Protein AF-A0A3Q0NDT1-F1 (afdb_monomer)

Mean predicted aligned error: 9.87 Å

Radius of gyration: 15.15 Å; Cα contacts (8 Å, |Δi|>4): 61; chains: 1; bounding box: 25×31×55 Å

pLDDT: mean 76.48, std 11.2, range [52.88, 89.25]

Secondary structure (DSSP, 8-state):
-PPP-----------TTEEEHHHHHHHSSS-HHHHHHHGGG-GGGGGGBGGGT--TTSPPEEEHHHHHHHHIIIIIS---

Structure (mmCIF, N/CA/C/O backbone):
data_AF-A0A3Q0NDT1-F1
#
_entry.id   AF-A0A3Q0NDT1-F1
#
loop_
_atom_site.group_PDB
_atom_site.id
_atom_site.type_symbol
_atom_site.label_atom_id
_atom_site.label_alt_id
_atom_site.label_comp_id
_atom_site.label_asym_id
_atom_site.label_entity_id
_atom_site.label_seq_id
_atom_site.pdbx_PDB_ins_code
_atom_site.Cartn_x
_atom_site.Cartn_y
_atom_site.Cartn_z
_atom_site.occupancy
_atom_site.B_iso_or_equiv
_atom_site.auth_seq_id
_atom_site.auth_comp_id
_atom_site.auth_asym_id
_atom_site.auth_atom_id
_atom_site.pdbx_PDB_model_num
ATOM 1 N N . MET A 1 1 ? -0.574 19.640 -38.093 1.00 59.19 1 MET A N 1
ATOM 2 C CA . MET A 1 1 ? -1.252 18.769 -37.105 1.00 59.19 1 MET A CA 1
ATOM 3 C C . MET A 1 1 ? -0.192 18.003 -36.320 1.00 59.19 1 MET A C 1
ATOM 5 O O . MET A 1 1 ? 0.656 17.393 -36.967 1.00 59.19 1 MET A O 1
ATOM 9 N N . PRO A 1 2 ? -0.156 18.062 -34.978 1.00 63.00 2 PRO A N 1
ATOM 10 C CA . PRO A 1 2 ? 0.805 17.283 -34.202 1.00 63.00 2 PRO A CA 1
ATOM 11 C C . PRO A 1 2 ? 0.490 15.786 -34.327 1.00 63.00 2 PRO A C 1
ATOM 13 O O . PRO A 1 2 ? -0.663 15.366 -34.254 1.00 63.00 2 PRO A O 1
ATOM 16 N N . ARG A 1 3 ? 1.527 14.981 -34.568 1.00 68.00 3 ARG A N 1
ATOM 17 C CA . ARG A 1 3 ? 1.423 13.528 -34.754 1.00 68.00 3 ARG A CA 1
ATOM 18 C C . ARG A 1 3 ? 1.047 12.878 -33.411 1.00 68.00 3 ARG A C 1
ATOM 20 O O . ARG A 1 3 ? 1.721 13.172 -32.421 1.00 68.00 3 ARG A O 1
ATOM 27 N N . PRO A 1 4 ? 0.040 11.991 -33.339 1.00 66.06 4 PRO A N 1
ATOM 28 C CA . PRO A 1 4 ? -0.302 11.321 -32.089 1.00 66.06 4 PRO A CA 1
ATOM 29 C C . PRO A 1 4 ? 0.892 10.490 -31.600 1.00 66.06 4 PRO A C 1
ATOM 31 O O . PRO A 1 4 ? 1.338 9.553 -32.268 1.00 66.06 4 PRO A O 1
ATOM 34 N N . ARG A 1 5 ? 1.447 10.851 -30.435 1.00 64.38 5 ARG A N 1
ATOM 35 C CA . ARG A 1 5 ? 2.452 10.034 -29.746 1.00 64.38 5 ARG A CA 1
ATOM 36 C C . ARG A 1 5 ? 1.753 8.769 -29.259 1.00 64.38 5 ARG A C 1
ATOM 38 O O . ARG A 1 5 ? 0.909 8.834 -28.373 1.00 64.38 5 ARG A O 1
ATOM 45 N N . LYS A 1 6 ? 2.123 7.613 -29.818 1.00 61.09 6 LYS A N 1
ATOM 46 C CA . LYS A 1 6 ? 1.795 6.313 -29.223 1.00 61.09 6 LYS A CA 1
ATOM 47 C C . LYS A 1 6 ? 2.529 6.222 -27.887 1.00 61.09 6 LYS A C 1
ATOM 49 O O . LYS A 1 6 ? 3.704 5.861 -27.852 1.00 61.09 6 LYS A O 1
ATOM 54 N N . VAL A 1 7 ? 1.860 6.598 -26.802 1.00 62.62 7 VAL A N 1
ATOM 55 C CA . VAL A 1 7 ? 2.332 6.297 -25.452 1.00 62.62 7 VAL A CA 1
ATOM 56 C C . VAL A 1 7 ? 2.248 4.780 -25.340 1.00 62.62 7 VAL A C 1
ATOM 58 O O . VAL A 1 7 ? 1.159 4.212 -25.374 1.00 62.62 7 VAL A O 1
ATOM 61 N N . LYS A 1 8 ? 3.397 4.099 -25.339 1.00 56.75 8 LYS A N 1
ATOM 62 C CA . LYS A 1 8 ? 3.429 2.671 -25.034 1.00 56.75 8 LYS A CA 1
ATOM 63 C C . LYS A 1 8 ? 2.989 2.555 -23.579 1.00 56.75 8 LYS A C 1
ATOM 65 O O . LYS A 1 8 ? 3.787 2.837 -22.691 1.00 56.75 8 LYS A O 1
ATOM 70 N N . SER A 1 9 ? 1.730 2.201 -23.340 1.00 54.69 9 SER A N 1
ATOM 71 C CA . SER A 1 9 ? 1.283 1.767 -22.022 1.00 54.69 9 SER A CA 1
ATOM 72 C C . SER A 1 9 ? 2.154 0.570 -21.663 1.00 54.69 9 SER A C 1
ATOM 74 O O . SER A 1 9 ? 2.051 -0.480 -22.301 1.00 54.69 9 SER A O 1
ATOM 76 N N . ALA A 1 10 ? 3.105 0.766 -20.749 1.00 56.94 10 ALA A N 1
ATOM 77 C CA . ALA A 1 10 ? 3.938 -0.316 -20.259 1.00 56.94 10 ALA A CA 1
ATOM 78 C C . ALA A 1 10 ? 2.988 -1.415 -19.777 1.00 56.94 10 ALA A C 1
ATOM 80 O O . ALA A 1 10 ? 2.093 -1.150 -18.975 1.00 56.94 10 ALA A O 1
ATOM 81 N N . LYS A 1 11 ? 3.111 -2.619 -20.345 1.00 52.88 11 LYS A N 1
ATOM 82 C CA . LYS A 1 11 ? 2.339 -3.769 -19.878 1.00 52.88 11 LYS A CA 1
ATOM 83 C C . LYS A 1 11 ? 2.667 -3.927 -18.396 1.00 52.88 11 LYS A C 1
ATOM 85 O O . LYS A 1 11 ? 3.823 -4.193 -18.081 1.00 52.88 11 LYS A O 1
ATOM 90 N N . MET A 1 12 ? 1.676 -3.726 -17.525 1.00 54.34 12 MET A N 1
ATOM 91 C CA . MET A 1 12 ? 1.763 -4.097 -16.115 1.00 54.34 12 MET A CA 1
ATOM 92 C C . MET A 1 12 ? 2.168 -5.568 -16.082 1.00 54.34 12 MET A C 1
ATOM 94 O O . MET A 1 12 ? 1.397 -6.449 -16.462 1.00 54.34 12 MET A O 1
ATOM 98 N N . GLN A 1 13 ? 3.426 -5.827 -15.743 1.00 56.59 13 GLN A N 1
ATOM 99 C CA . GLN A 1 13 ? 3.860 -7.167 -15.409 1.00 56.59 13 GLN A CA 1
ATOM 100 C C . GLN A 1 13 ? 3.219 -7.455 -14.058 1.00 56.59 13 GLN A C 1
ATOM 102 O O . GLN A 1 13 ? 3.638 -6.900 -13.047 1.00 56.59 13 GLN A O 1
ATOM 107 N N . PHE A 1 14 ? 2.155 -8.256 -14.067 1.00 53.25 14 PHE A N 1
ATOM 108 C CA . PHE A 1 14 ? 1.529 -8.784 -12.862 1.00 53.25 14 PHE A CA 1
ATOM 109 C C . PHE A 1 14 ? 2.516 -9.750 -12.194 1.00 53.25 14 PHE A C 1
ATOM 111 O O . PHE A 1 14 ? 2.444 -10.965 -12.361 1.00 53.25 14 PHE A O 1
ATOM 118 N N . LEU A 1 15 ? 3.509 -9.199 -11.500 1.00 59.28 15 LEU A N 1
ATOM 119 C CA . LEU A 1 15 ? 4.357 -9.950 -10.590 1.00 59.28 15 LEU A CA 1
ATOM 120 C C . LEU A 1 15 ? 3.485 -10.302 -9.385 1.00 59.28 15 LEU A C 1
ATOM 122 O O . LEU A 1 15 ? 3.191 -9.457 -8.543 1.00 59.28 15 LEU A O 1
ATOM 126 N N . HIS A 1 16 ? 3.007 -11.544 -9.347 1.00 58.69 16 HIS A N 1
ATOM 127 C CA . HIS A 1 16 ? 2.216 -12.050 -8.231 1.00 58.69 16 HIS A CA 1
ATOM 128 C C . HIS A 1 16 ? 2.990 -11.860 -6.917 1.00 58.69 16 HIS A C 1
ATOM 130 O O . HIS A 1 16 ? 4.131 -12.299 -6.799 1.00 58.69 16 HIS A O 1
ATOM 136 N N . GLY A 1 17 ? 2.368 -11.183 -5.947 1.00 69.62 17 GLY A N 1
ATOM 137 C CA . GLY A 1 17 ? 2.986 -10.848 -4.658 1.00 69.62 17 GLY A CA 1
ATOM 138 C C . GLY A 1 17 ? 3.598 -9.446 -4.575 1.00 69.62 17 GLY A C 1
ATOM 139 O O . GLY A 1 17 ? 4.045 -9.062 -3.498 1.00 69.62 17 GLY A O 1
ATOM 140 N N . VAL A 1 18 ? 3.580 -8.662 -5.659 1.00 80.31 18 VAL A N 1
ATOM 141 C CA . VAL A 1 18 ? 3.982 -7.250 -5.644 1.00 80.31 18 VAL A CA 1
ATOM 142 C C . VAL A 1 18 ? 2.758 -6.367 -5.848 1.00 80.31 18 VAL A C 1
ATOM 144 O O . VAL A 1 18 ? 2.035 -6.524 -6.827 1.00 80.31 18 VAL A O 1
ATOM 147 N N . TRP A 1 19 ? 2.540 -5.428 -4.933 1.00 87.31 19 TRP A N 1
ATOM 148 C CA . TRP A 1 19 ? 1.534 -4.386 -5.058 1.00 87.31 19 TRP A CA 1
ATOM 149 C C . TRP A 1 19 ? 2.115 -3.109 -5.638 1.00 87.31 19 TRP A C 1
ATOM 151 O O . TRP A 1 19 ? 3.200 -2.653 -5.275 1.00 87.31 19 TRP A O 1
ATOM 161 N N . THR A 1 20 ? 1.340 -2.495 -6.514 1.00 85.56 20 THR A N 1
ATOM 162 C CA . THR A 1 20 ? 1.528 -1.103 -6.916 1.00 85.56 20 THR A CA 1
ATOM 163 C C . THR A 1 20 ? 0.998 -0.154 -5.841 1.00 85.56 20 THR A C 1
ATOM 165 O O . THR A 1 20 ? 0.295 -0.557 -4.914 1.00 85.56 20 THR A O 1
ATOM 168 N N . LEU A 1 21 ? 1.306 1.142 -5.955 1.00 84.38 21 LEU A N 1
ATOM 169 C CA . LEU A 1 21 ? 0.760 2.144 -5.030 1.00 84.38 21 LEU A CA 1
ATOM 170 C C . LEU A 1 21 ? -0.773 2.192 -5.043 1.00 84.38 21 LEU A C 1
ATOM 172 O O . LEU A 1 21 ? -1.374 2.460 -4.006 1.00 84.38 21 LEU A O 1
ATOM 176 N N . ASP A 1 22 ? -1.390 1.915 -6.191 1.00 84.44 22 ASP A N 1
ATOM 177 C CA . ASP A 1 22 ? -2.845 1.894 -6.326 1.00 84.44 22 ASP A CA 1
ATOM 178 C C . ASP A 1 22 ? -3.460 0.728 -5.546 1.00 84.44 22 ASP A C 1
ATOM 180 O O . ASP A 1 22 ? -4.416 0.922 -4.795 1.00 84.44 22 ASP A O 1
ATOM 184 N N . GLU A 1 23 ? -2.866 -0.462 -5.645 1.00 85.25 23 GLU A N 1
ATOM 185 C CA . GLU A 1 23 ? -3.298 -1.650 -4.896 1.00 85.25 23 GLU A CA 1
ATOM 186 C C . GLU A 1 23 ? -3.038 -1.499 -3.395 1.00 85.25 23 GLU A C 1
ATOM 188 O O . GLU A 1 23 ? -3.905 -1.810 -2.579 1.00 85.25 23 GLU A O 1
ATOM 193 N N . PHE A 1 24 ? -1.883 -0.941 -3.023 1.00 85.69 24 PHE A N 1
ATOM 194 C CA . PHE A 1 24 ? -1.563 -0.634 -1.631 1.00 85.69 24 PHE A CA 1
ATOM 195 C C . PHE A 1 24 ? -2.563 0.354 -1.023 1.00 85.69 24 PHE A C 1
ATOM 197 O O . PHE A 1 24 ? -3.052 0.158 0.089 1.00 85.69 24 PHE A O 1
ATOM 204 N N . ALA A 1 25 ? -2.906 1.408 -1.763 1.00 85.75 25 ALA A N 1
ATOM 205 C CA . ALA A 1 25 ? -3.890 2.375 -1.311 1.00 85.75 25 ALA A CA 1
ATOM 206 C C . ALA A 1 25 ? -5.291 1.760 -1.210 1.00 85.75 25 ALA A C 1
ATOM 208 O O . ALA A 1 25 ? -5.982 2.045 -0.237 1.00 85.75 25 ALA A O 1
ATOM 209 N N . ALA A 1 26 ? -5.684 0.893 -2.149 1.00 85.88 26 ALA A N 1
ATOM 210 C CA . ALA A 1 26 ? -6.966 0.188 -2.108 1.00 85.88 26 ALA A CA 1
ATOM 211 C C . ALA A 1 26 ? -7.085 -0.776 -0.913 1.00 85.88 26 ALA A C 1
ATOM 213 O O . ALA A 1 26 ? -8.169 -0.916 -0.349 1.00 85.88 26 ALA A O 1
ATOM 214 N N . ALA A 1 27 ? -5.980 -1.409 -0.504 1.00 84.81 27 ALA A N 1
ATOM 215 C CA . ALA A 1 27 ? -5.918 -2.237 0.703 1.00 84.81 27 ALA A CA 1
ATOM 216 C C . ALA A 1 27 ? -5.907 -1.407 2.001 1.00 84.81 27 ALA A C 1
ATOM 218 O O . ALA A 1 27 ? -6.210 -1.911 3.082 1.00 84.81 27 ALA A O 1
ATOM 219 N N . SER A 1 28 ? -5.546 -0.128 1.912 1.00 83.56 28 SER A N 1
ATOM 220 C CA . SER A 1 28 ? -5.492 0.785 3.048 1.00 83.56 28 SER A CA 1
ATOM 221 C C . SER A 1 28 ? -6.810 1.558 3.231 1.00 83.56 28 SER A C 1
ATOM 223 O O . SER A 1 28 ? -7.555 1.772 2.278 1.00 83.56 28 SER A O 1
ATOM 225 N N . PRO A 1 29 ? -7.069 2.127 4.419 1.00 82.44 29 PRO A N 1
ATOM 226 C CA . PRO A 1 29 ? -8.198 3.038 4.619 1.00 82.44 29 PRO A CA 1
ATOM 227 C C . PRO A 1 29 ? -7.983 4.446 4.017 1.00 82.44 29 PRO A C 1
ATOM 229 O O . PRO A 1 29 ? -8.784 5.350 4.264 1.00 82.44 29 PRO A O 1
ATOM 232 N N . ARG A 1 30 ? -6.881 4.697 3.294 1.00 85.50 30 ARG A N 1
ATOM 233 C CA . ARG A 1 30 ? -6.489 6.022 2.779 1.00 85.50 30 ARG A CA 1
ATOM 234 C C . ARG A 1 30 ? -6.370 6.019 1.256 1.00 85.50 30 ARG A C 1
ATOM 236 O O . ARG A 1 30 ? -6.071 5.011 0.636 1.00 85.50 30 ARG A O 1
ATOM 243 N N . SER A 1 31 ? -6.569 7.184 0.642 1.00 86.56 31 SER A N 1
ATOM 244 C CA . SER A 1 31 ? -6.458 7.333 -0.810 1.00 86.56 31 SER A CA 1
ATOM 245 C C . SER A 1 31 ? 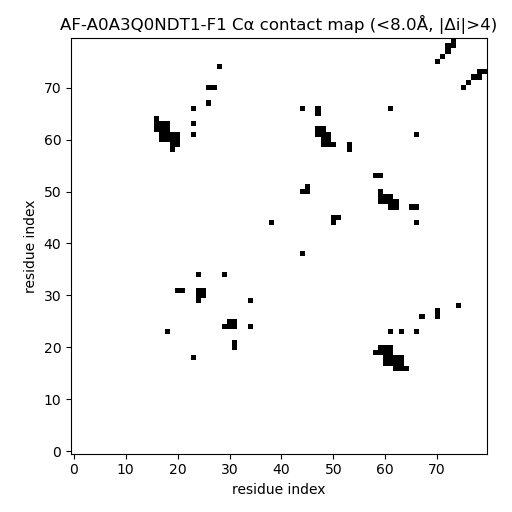-5.005 7.309 -1.297 1.00 86.56 31 SER A C 1
ATOM 247 O O . SER A 1 31 ? -4.075 7.671 -0.573 1.00 86.56 31 SER A O 1
ATOM 249 N N . ILE A 1 32 ? -4.822 6.990 -2.580 1.00 85.75 32 ILE A N 1
ATOM 250 C CA . ILE A 1 32 ? -3.527 7.028 -3.282 1.00 85.75 32 ILE A CA 1
ATOM 251 C C . ILE A 1 32 ? -2.845 8.390 -3.115 1.00 85.75 32 ILE A C 1
ATOM 253 O O . ILE A 1 32 ? -1.671 8.475 -2.766 1.00 85.75 32 ILE A O 1
ATOM 257 N N . SER A 1 33 ? -3.602 9.474 -3.308 1.00 84.75 33 SER A N 1
ATOM 258 C CA . SER A 1 33 ? -3.111 10.850 -3.170 1.00 84.75 33 SER A CA 1
ATOM 259 C C . SER A 1 33 ? -2.620 11.176 -1.760 1.00 84.75 33 SER A C 1
ATOM 261 O O . SER A 1 33 ? -1.702 11.978 -1.590 1.00 84.75 33 SER A O 1
ATOM 263 N N . TRP A 1 34 ? -3.221 10.557 -0.742 1.00 89.25 34 TRP A N 1
ATOM 264 C CA . TRP A 1 34 ? -2.790 10.708 0.639 1.00 89.25 34 TRP A CA 1
ATOM 265 C C . TRP A 1 34 ? -1.475 9.965 0.872 1.00 89.25 34 TRP A C 1
ATOM 267 O O . TRP A 1 34 ? -0.559 10.537 1.462 1.00 89.25 34 TRP A O 1
ATOM 277 N N . TRP A 1 35 ? -1.345 8.744 0.347 1.00 87.56 35 TRP A N 1
ATOM 278 C CA . TRP A 1 35 ? -0.097 7.984 0.411 1.00 87.56 35 TRP A CA 1
ATOM 279 C C . TRP A 1 35 ? 1.042 8.673 -0.330 1.00 87.56 35 TRP A C 1
ATOM 281 O O . TRP A 1 35 ? 2.100 8.843 0.253 1.00 87.56 35 TRP A O 1
ATOM 291 N N . GLN A 1 36 ? 0.830 9.195 -1.539 1.00 83.31 36 GLN A N 1
ATOM 292 C CA . GLN A 1 36 ? 1.873 9.934 -2.268 1.00 83.31 36 GLN A CA 1
ATOM 293 C C . GLN A 1 36 ? 2.486 11.087 -1.456 1.00 83.31 36 GLN A C 1
ATOM 295 O O . GLN A 1 36 ? 3.671 11.372 -1.599 1.00 83.31 36 GLN A O 1
ATOM 300 N N . LYS A 1 37 ? 1.691 11.736 -0.596 1.00 86.62 37 LYS A N 1
ATOM 301 C CA . LYS A 1 37 ? 2.144 12.847 0.252 1.00 86.62 37 LYS A CA 1
ATOM 302 C C . LYS A 1 37 ? 2.734 12.394 1.585 1.00 86.62 37 LYS A C 1
ATOM 304 O O . LYS A 1 37 ? 3.623 13.059 2.099 1.00 86.62 37 LYS A O 1
ATOM 309 N N . ASN A 1 38 ? 2.229 11.298 2.150 1.00 85.31 38 ASN A N 1
ATOM 310 C CA . ASN A 1 38 ? 2.540 10.890 3.521 1.00 85.31 38 ASN A CA 1
ATOM 311 C C . ASN A 1 38 ? 3.403 9.633 3.625 1.00 85.31 38 ASN A C 1
ATOM 313 O O . ASN A 1 38 ? 3.816 9.300 4.728 1.00 85.31 38 ASN A O 1
ATOM 317 N N . ILE A 1 39 ? 3.704 8.938 2.526 1.00 83.19 39 ILE A N 1
ATOM 318 C CA . ILE A 1 39 ? 4.480 7.690 2.558 1.00 83.19 39 ILE A CA 1
ATOM 319 C C . ILE A 1 39 ? 5.867 7.890 3.178 1.00 83.19 39 ILE A C 1
ATOM 321 O O . ILE A 1 39 ? 6.315 7.054 3.951 1.00 83.19 39 ILE A O 1
ATOM 325 N N . TYR A 1 40 ? 6.478 9.055 2.948 1.00 81.5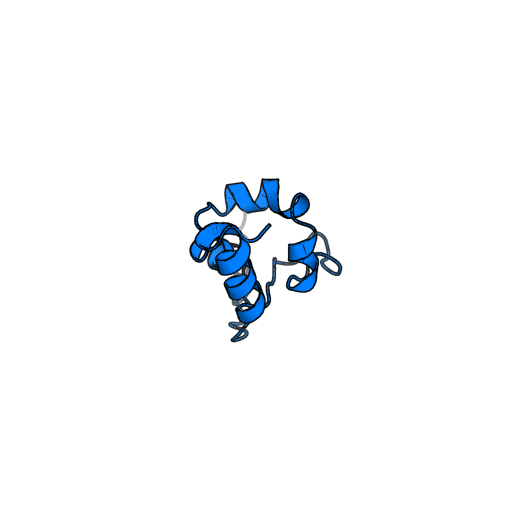0 40 TYR A N 1
ATOM 326 C CA . TYR A 1 40 ? 7.765 9.445 3.529 1.00 81.50 40 TYR A CA 1
ATOM 327 C C . TYR A 1 40 ? 7.723 9.637 5.054 1.00 81.50 40 TYR A C 1
ATOM 329 O O . TYR A 1 40 ? 8.761 9.555 5.704 1.00 81.50 40 TYR A O 1
ATOM 337 N N . ASN A 1 41 ? 6.539 9.845 5.642 1.00 85.06 41 ASN A N 1
ATOM 338 C CA . ASN A 1 41 ? 6.371 9.931 7.096 1.00 85.06 41 ASN A CA 1
ATOM 339 C C . ASN A 1 41 ? 6.375 8.546 7.765 1.00 85.06 41 ASN A C 1
ATOM 341 O O . ASN A 1 41 ? 6.381 8.462 8.992 1.00 85.06 41 ASN A O 1
ATOM 345 N N . TYR A 1 42 ? 6.367 7.466 6.979 1.00 83.81 42 TYR A N 1
ATOM 346 C CA . TYR A 1 42 ? 6.366 6.090 7.460 1.00 83.81 42 TYR A CA 1
ATOM 347 C C . TYR A 1 4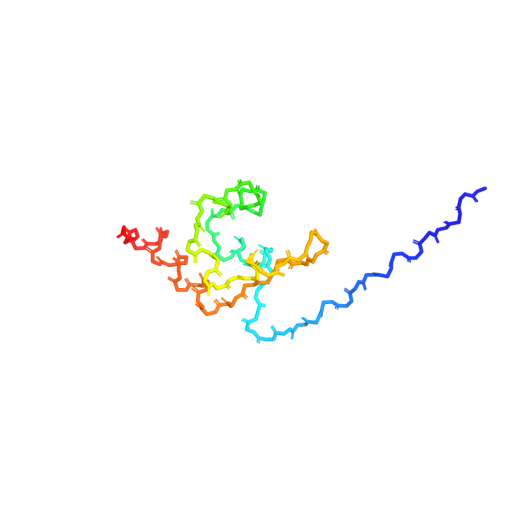2 ? 7.647 5.371 7.009 1.00 83.81 42 TYR A C 1
ATOM 349 O O . TYR A 1 42 ? 7.591 4.594 6.057 1.00 83.81 42 TYR A O 1
ATOM 357 N N . PRO A 1 43 ? 8.798 5.576 7.690 1.00 81.19 43 PRO A N 1
ATOM 358 C CA . PRO A 1 43 ? 10.073 4.931 7.343 1.00 81.19 43 PRO A CA 1
ATOM 359 C C . PRO A 1 43 ? 9.970 3.400 7.276 1.00 81.19 43 PRO A C 1
ATOM 361 O O . PRO A 1 43 ? 10.647 2.763 6.479 1.00 81.19 43 PRO A O 1
ATOM 364 N N . GLU A 1 44 ? 9.064 2.803 8.054 1.00 82.75 44 GLU A N 1
ATOM 365 C CA . GLU A 1 44 ? 8.789 1.361 8.065 1.00 82.75 44 GLU A CA 1
ATOM 366 C C . GLU A 1 44 ? 8.344 0.818 6.696 1.00 82.75 44 GLU A C 1
ATOM 368 O O . GLU A 1 44 ? 8.606 -0.344 6.384 1.00 82.75 44 GLU A O 1
ATOM 373 N N . VAL A 1 45 ? 7.727 1.662 5.859 1.00 83.31 45 VAL A N 1
ATOM 374 C CA . VAL A 1 45 ? 7.315 1.306 4.495 1.00 83.31 45 VAL A CA 1
ATOM 375 C C . VAL A 1 45 ? 8.526 0.993 3.615 1.00 83.31 45 VAL A C 1
ATOM 377 O O . VAL A 1 45 ? 8.413 0.191 2.688 1.00 83.31 45 VAL A O 1
ATOM 380 N N . ALA A 1 46 ? 9.710 1.536 3.920 1.00 79.44 46 ALA A N 1
ATOM 381 C CA . ALA A 1 46 ? 10.941 1.223 3.193 1.00 79.44 46 ALA A CA 1
ATOM 382 C C . ALA A 1 46 ? 11.319 -0.265 3.283 1.00 79.44 46 ALA A C 1
ATOM 384 O O . ALA A 1 46 ? 11.902 -0.798 2.348 1.00 79.44 46 ALA A O 1
ATOM 385 N N . ASN A 1 47 ? 10.942 -0.965 4.360 1.00 82.50 47 ASN A N 1
ATOM 386 C CA . ASN A 1 47 ? 11.324 -2.369 4.577 1.00 82.50 47 ASN A CA 1
ATOM 387 C C . ASN A 1 47 ? 10.629 -3.356 3.631 1.00 82.50 47 ASN A C 1
ATOM 389 O O . ASN A 1 47 ? 11.070 -4.495 3.475 1.00 82.50 47 ASN A O 1
ATOM 393 N N . PHE A 1 48 ? 9.499 -2.951 3.059 1.00 82.69 48 PHE A N 1
ATOM 394 C CA . PHE A 1 48 ? 8.691 -3.786 2.175 1.00 82.69 48 PHE A CA 1
ATOM 395 C C . PHE A 1 48 ? 8.358 -3.084 0.864 1.00 82.69 48 PHE A C 1
ATOM 397 O O . PHE A 1 48 ? 7.504 -3.553 0.121 1.00 82.69 48 PHE A O 1
ATOM 404 N N . SER A 1 49 ? 9.011 -1.966 0.564 1.00 83.06 49 SER A N 1
ATOM 405 C CA . SER A 1 49 ? 8.825 -1.250 -0.689 1.00 83.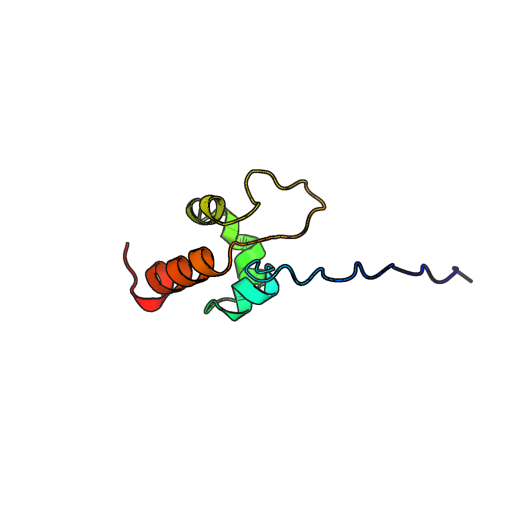06 49 SER A CA 1
ATOM 406 C C . SER A 1 49 ? 10.155 -1.005 -1.365 1.00 83.06 49 SER A C 1
ATOM 408 O O . SER A 1 49 ? 11.200 -0.979 -0.723 1.00 83.06 49 SER A O 1
ATOM 410 N N . ASN A 1 50 ? 10.104 -0.731 -2.663 1.00 80.50 50 ASN A N 1
ATOM 411 C CA . ASN A 1 50 ? 11.282 -0.303 -3.402 1.00 80.50 50 ASN A CA 1
ATOM 412 C C . ASN A 1 50 ? 11.745 1.121 -3.017 1.00 80.50 50 ASN A C 1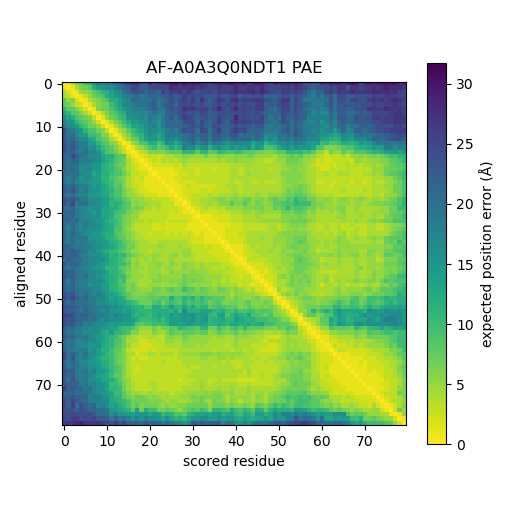
ATOM 414 O O . ASN A 1 50 ? 12.592 1.675 -3.695 1.00 80.50 50 ASN A O 1
ATOM 418 N N . TRP A 1 51 ? 11.198 1.767 -1.976 1.00 77.44 51 TRP A N 1
ATOM 419 C CA . TRP A 1 51 ? 11.486 3.175 -1.658 1.00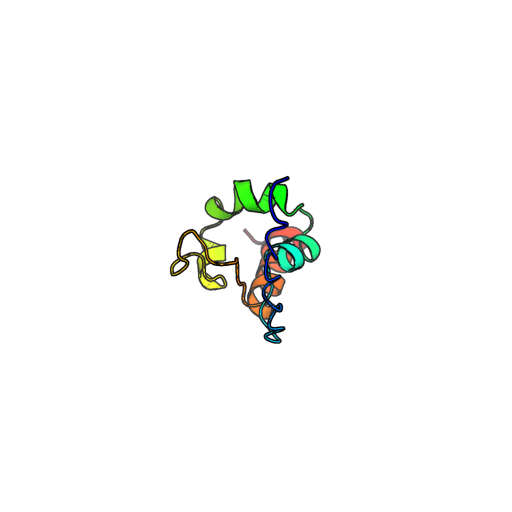 77.44 51 TRP A CA 1
ATOM 420 C C . TRP A 1 51 ? 12.987 3.493 -1.610 1.00 77.44 51 TRP A C 1
ATOM 422 O O . TRP A 1 51 ? 13.398 4.531 -2.122 1.00 77.44 51 TRP A O 1
ATOM 432 N N . ASN A 1 52 ? 13.792 2.603 -1.030 1.00 72.56 52 ASN A N 1
ATOM 433 C CA . ASN A 1 52 ? 15.210 2.864 -0.805 1.00 72.56 52 ASN A CA 1
ATOM 434 C C . ASN A 1 52 ? 16.050 2.802 -2.095 1.00 72.56 52 ASN A C 1
ATOM 436 O O . ASN A 1 52 ? 16.987 3.580 -2.248 1.00 72.56 52 ASN A O 1
ATOM 440 N N . ASP A 1 53 ? 15.682 1.922 -3.029 1.00 67.69 53 ASP A N 1
ATOM 441 C CA . ASP A 1 53 ? 16.454 1.645 -4.251 1.00 67.69 53 ASP A CA 1
ATOM 442 C C . ASP A 1 53 ? 15.821 2.249 -5.519 1.00 67.69 53 ASP A C 1
ATOM 444 O O . ASP A 1 53 ? 16.384 2.180 -6.613 1.00 67.69 53 ASP A O 1
ATOM 448 N N . LYS A 1 54 ? 14.643 2.866 -5.387 1.00 68.06 54 LYS A N 1
ATOM 449 C CA . LYS A 1 54 ? 13.849 3.366 -6.508 1.00 68.06 54 LYS A CA 1
ATOM 450 C C . LYS A 1 54 ? 14.456 4.614 -7.157 1.00 68.06 54 LYS A C 1
ATOM 452 O O . LYS A 1 54 ? 14.625 5.655 -6.520 1.00 68.06 54 LYS A O 1
ATOM 457 N N . SER A 1 55 ? 14.638 4.563 -8.477 1.00 62.81 55 SER A N 1
ATOM 458 C CA . SER A 1 55 ? 14.948 5.747 -9.297 1.00 62.81 55 SER A CA 1
ATOM 459 C C . SER A 1 55 ? 13.715 6.647 -9.493 1.00 62.81 55 SER A C 1
ATOM 461 O O . SER A 1 55 ? 12.578 6.177 -9.496 1.00 62.81 55 SER A O 1
ATOM 463 N N . TYR A 1 56 ? 13.904 7.954 -9.717 1.00 59.38 56 TYR A N 1
ATOM 464 C CA . TYR A 1 56 ? 12.823 8.961 -9.777 1.00 59.38 56 TYR A CA 1
ATOM 465 C C . TYR A 1 56 ? 11.683 8.623 -10.768 1.00 59.38 56 TYR A C 1
ATOM 467 O O . TYR A 1 56 ? 10.553 9.078 -10.602 1.00 59.38 56 TYR A O 1
ATOM 475 N N . HIS A 1 57 ? 11.961 7.804 -11.789 1.00 63.03 57 HIS A N 1
ATOM 476 C CA . HIS A 1 57 ? 11.007 7.410 -12.833 1.00 63.03 57 HIS A CA 1
ATOM 477 C C . HIS A 1 57 ? 10.414 6.006 -12.679 1.00 63.03 57 HIS A C 1
ATOM 479 O O . HIS A 1 57 ? 9.589 5.602 -13.501 1.00 63.03 57 HIS A O 1
ATOM 485 N N . GLU A 1 58 ? 10.813 5.250 -11.662 1.00 69.88 58 GLU A N 1
ATOM 486 C CA . GLU A 1 58 ? 10.286 3.906 -11.457 1.00 69.88 58 GLU A CA 1
ATOM 487 C C . GLU A 1 58 ? 8.879 3.943 -10.850 1.00 69.88 58 GLU A C 1
ATOM 489 O O . GLU A 1 58 ? 8.421 4.942 -10.283 1.00 69.88 58 GLU A O 1
ATOM 494 N N . GLN A 1 59 ? 8.144 2.844 -10.978 1.00 74.81 59 GLN A N 1
ATOM 495 C CA . GLN A 1 59 ? 6.862 2.688 -10.299 1.00 74.81 59 GLN A CA 1
ATOM 496 C C . GLN A 1 59 ? 7.086 2.242 -8.854 1.00 74.81 59 GLN A C 1
ATOM 498 O O . GLN A 1 59 ? 8.118 1.674 -8.506 1.00 74.81 59 GLN A O 1
ATOM 503 N N . TRP A 1 60 ? 6.141 2.575 -7.980 1.00 81.38 60 TRP A N 1
ATOM 504 C 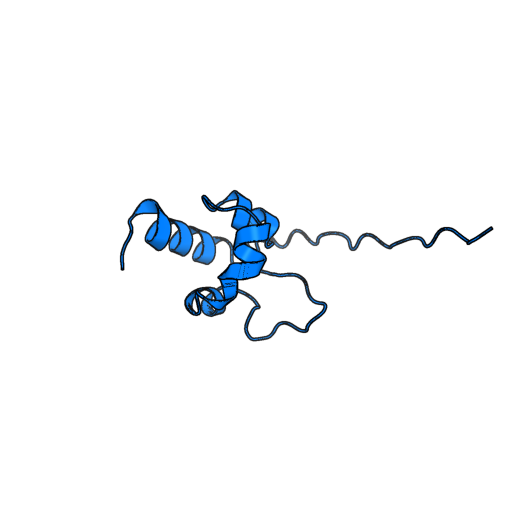CA . TRP A 1 60 ? 6.155 2.052 -6.620 1.00 81.38 60 TRP A CA 1
ATOM 505 C C . TRP A 1 60 ? 5.811 0.567 -6.647 1.00 81.38 60 TRP A C 1
ATOM 507 O O . TRP A 1 60 ? 4.798 0.190 -7.233 1.00 81.38 60 TRP A O 1
ATOM 517 N N . ALA A 1 61 ? 6.650 -0.230 -5.999 1.00 83.94 61 ALA A N 1
ATOM 518 C CA . ALA A 1 61 ? 6.464 -1.656 -5.812 1.00 83.94 61 ALA A CA 1
ATOM 519 C C . ALA A 1 61 ? 6.549 -1.956 -4.314 1.00 83.94 61 ALA A C 1
ATOM 521 O O . ALA A 1 61 ? 7.482 -1.501 -3.646 1.00 83.94 61 ALA A O 1
ATOM 522 N N . PHE A 1 62 ? 5.568 -2.692 -3.808 1.00 84.88 62 PHE A N 1
ATOM 523 C CA . PHE A 1 62 ? 5.444 -3.122 -2.422 1.00 84.88 62 PHE A CA 1
ATOM 524 C C . PHE A 1 62 ? 5.346 -4.643 -2.379 1.00 84.88 62 PHE A C 1
ATOM 526 O O . PHE A 1 62 ? 4.649 -5.230 -3.195 1.00 84.88 62 PHE A O 1
ATOM 533 N N . ASP A 1 63 ? 5.992 -5.292 -1.421 1.00 87.06 63 ASP A N 1
ATOM 534 C CA . ASP A 1 63 ? 5.734 -6.695 -1.099 1.00 87.06 63 ASP A CA 1
ATOM 535 C C . ASP A 1 63 ? 4.331 -6.796 -0.480 1.00 87.06 63 ASP A C 1
ATOM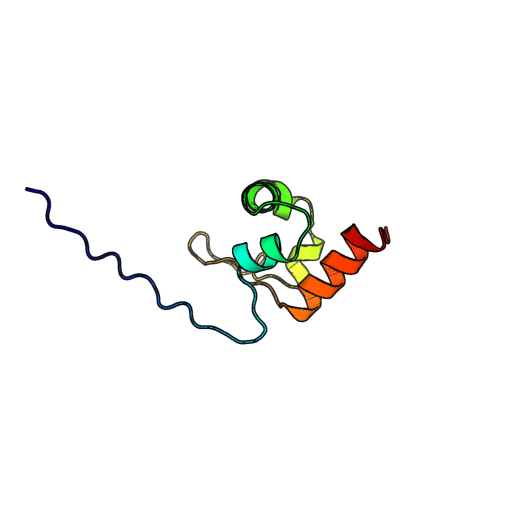 537 O O . ASP A 1 63 ? 4.082 -6.270 0.608 1.00 87.06 63 ASP A O 1
ATOM 541 N N . ALA A 1 64 ? 3.406 -7.435 -1.198 1.00 84.81 64 ALA A N 1
ATOM 542 C CA . ALA A 1 64 ? 1.986 -7.473 -0.861 1.00 84.81 64 ALA A CA 1
ATOM 543 C C . ALA A 1 64 ? 1.720 -8.082 0.522 1.00 84.81 64 ALA A C 1
ATOM 545 O O . ALA A 1 64 ? 0.866 -7.594 1.262 1.00 84.81 64 ALA A O 1
ATOM 546 N N . VAL A 1 65 ? 2.464 -9.129 0.897 1.00 85.00 65 VAL A N 1
ATOM 547 C CA . VAL A 1 65 ? 2.244 -9.847 2.163 1.00 85.00 65 VAL A CA 1
ATOM 548 C C . VAL A 1 65 ? 2.638 -8.959 3.335 1.00 85.00 65 VAL A C 1
ATOM 550 O O . VAL A 1 65 ? 1.845 -8.722 4.248 1.00 85.00 65 VAL A O 1
ATOM 553 N N . LYS A 1 66 ? 3.848 -8.398 3.272 1.00 86.31 66 LYS A N 1
ATOM 554 C CA . LYS A 1 66 ? 4.371 -7.524 4.326 1.00 86.31 66 LYS A CA 1
ATOM 555 C C . LYS A 1 66 ? 3.593 -6.216 4.419 1.00 86.31 66 LYS A C 1
ATOM 557 O O . LYS A 1 66 ? 3.338 -5.740 5.523 1.00 86.31 66 LYS A O 1
ATOM 562 N N . ALA A 1 67 ? 3.194 -5.657 3.277 1.00 86.44 67 ALA A N 1
ATOM 563 C CA . ALA A 1 67 ? 2.383 -4.451 3.224 1.00 86.44 67 ALA A CA 1
ATOM 564 C C . ALA A 1 67 ? 1.016 -4.661 3.889 1.00 86.44 67 ALA A C 1
ATOM 566 O O . ALA A 1 67 ? 0.586 -3.812 4.670 1.00 86.44 67 ALA A O 1
ATOM 567 N N . ASN A 1 68 ? 0.358 -5.795 3.632 1.00 87.12 68 ASN A N 1
ATOM 568 C CA . ASN A 1 68 ? -0.929 -6.114 4.243 1.00 87.12 68 ASN A CA 1
ATOM 569 C C . ASN A 1 68 ? -0.814 -6.298 5.763 1.00 87.12 68 ASN A C 1
ATOM 571 O O . ASN A 1 68 ? -1.562 -5.678 6.519 1.00 87.12 68 ASN A O 1
ATOM 575 N N . ASP A 1 69 ? 0.170 -7.078 6.221 1.00 87.12 69 ASP A N 1
ATOM 576 C CA . ASP A 1 69 ? 0.426 -7.269 7.654 1.00 87.12 69 ASP A CA 1
ATOM 577 C C . ASP A 1 69 ? 0.706 -5.940 8.363 1.00 87.12 69 ASP A C 1
ATOM 579 O O . ASP A 1 69 ? 0.223 -5.698 9.473 1.00 87.12 69 ASP A O 1
ATOM 583 N N . TRP A 1 70 ? 1.469 -5.056 7.719 1.00 88.88 70 TRP A N 1
ATOM 584 C CA . TRP A 1 70 ? 1.767 -3.731 8.247 1.00 88.88 70 TRP A CA 1
ATOM 585 C C . TRP A 1 70 ? 0.522 -2.841 8.318 1.00 88.88 70 TRP A C 1
ATOM 587 O O . TRP A 1 70 ? 0.262 -2.233 9.359 1.00 88.88 70 TRP A O 1
ATOM 597 N N . LEU A 1 71 ? -0.284 -2.804 7.250 1.00 86.88 71 LEU A N 1
ATOM 598 C CA . LEU A 1 71 ? -1.536 -2.044 7.210 1.00 86.88 71 LEU A CA 1
ATOM 599 C C . LEU A 1 71 ? -2.498 -2.501 8.310 1.00 86.88 71 LEU A C 1
ATOM 601 O O . LEU A 1 71 ? -3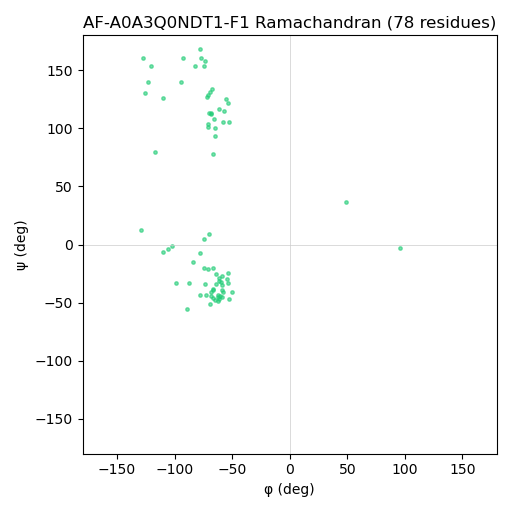.058 -1.667 9.025 1.00 86.88 71 LEU A O 1
ATOM 605 N N . ILE A 1 72 ? -2.646 -3.813 8.490 1.00 85.56 72 ILE A N 1
ATOM 606 C CA . ILE A 1 72 ? -3.485 -4.396 9.538 1.00 85.56 72 ILE A CA 1
ATOM 607 C C . ILE A 1 72 ? -2.953 -4.006 10.926 1.00 85.56 72 ILE A C 1
ATOM 609 O O . ILE A 1 72 ? -3.706 -3.493 11.756 1.00 85.56 72 ILE A O 1
ATOM 613 N N . LYS A 1 73 ? -1.650 -4.158 11.189 1.00 85.31 73 LYS A N 1
ATOM 614 C CA . LYS A 1 73 ? -1.056 -3.801 12.492 1.00 85.31 73 LYS A CA 1
ATOM 615 C C . LYS A 1 73 ? -1.197 -2.314 12.824 1.00 85.31 73 LYS A C 1
ATOM 617 O O . LYS A 1 73 ? -1.628 -1.982 13.931 1.00 85.31 73 LYS A O 1
ATOM 622 N N . LYS A 1 74 ? -0.884 -1.421 11.878 1.00 81.25 74 LYS A N 1
ATOM 623 C CA . LYS A 1 74 ? -0.897 0.033 12.111 1.00 81.25 74 LYS A CA 1
ATOM 624 C C . LYS A 1 74 ? -2.299 0.637 12.105 1.00 81.25 74 LYS A C 1
ATOM 626 O O . LYS A 1 74 ? -2.593 1.463 12.967 1.00 81.25 74 LYS A O 1
ATOM 631 N N . PHE A 1 75 ? -3.168 0.254 11.168 1.00 79.62 75 PHE A N 1
ATOM 632 C CA . PHE A 1 75 ? -4.479 0.900 11.013 1.00 79.62 75 PHE A CA 1
ATOM 633 C C . PHE A 1 75 ? -5.632 0.142 11.670 1.00 79.62 75 PHE A C 1
ATOM 635 O O . PHE A 1 75 ? -6.552 0.793 12.166 1.00 79.62 75 PHE A O 1
ATOM 642 N N . VAL A 1 76 ? -5.595 -1.195 11.704 1.00 76.38 76 VAL A N 1
ATOM 643 C CA . VAL A 1 76 ? -6.675 -2.003 12.298 1.00 76.38 76 VAL A CA 1
ATOM 644 C C . VAL A 1 76 ? -6.415 -2.233 13.783 1.00 76.38 76 VAL A C 1
ATOM 646 O O . VAL A 1 76 ? -7.235 -1.850 14.614 1.00 76.38 76 VAL A O 1
ATOM 649 N N . TYR A 1 77 ? -5.255 -2.792 14.135 1.00 77.88 77 TYR A N 1
ATOM 650 C CA . TYR A 1 77 ? -4.925 -3.098 15.531 1.00 77.88 77 TYR A CA 1
ATOM 651 C C . TYR A 1 77 ? -4.357 -1.911 16.314 1.00 77.88 77 TYR A C 1
ATOM 653 O O . TYR A 1 77 ? -4.321 -1.973 17.541 1.00 77.88 77 TYR A O 1
ATOM 661 N N . LYS A 1 78 ? -3.932 -0.835 15.632 1.00 71.56 78 LYS A N 1
ATOM 662 C CA . LYS A 1 78 ? -3.273 0.337 16.241 1.00 71.56 78 LYS A CA 1
ATOM 663 C C . LYS A 1 78 ? -2.127 -0.058 17.180 1.00 71.56 78 LYS A C 1
ATOM 665 O O . LYS A 1 78 ? -1.939 0.561 18.226 1.00 71.56 78 LYS A O 1
ATOM 670 N N . GLN A 1 79 ? -1.379 -1.103 16.825 1.00 62.34 79 GLN A N 1
ATOM 671 C CA . GLN A 1 79 ? -0.170 -1.451 17.560 1.00 62.34 79 GLN A CA 1
ATOM 672 C C . GLN A 1 79 ? 0.876 -0.371 17.269 1.00 62.34 79 GLN A C 1
ATOM 674 O O . GLN A 1 79 ? 1.277 -0.180 16.117 1.00 62.34 79 GLN A O 1
ATOM 679 N N . VAL A 1 80 ? 1.203 0.393 18.317 1.00 56.53 80 VAL A N 1
ATOM 680 C CA . VAL A 1 80 ? 2.189 1.482 18.314 1.00 56.53 80 VAL A CA 1
ATOM 681 C C . VAL A 1 80 ? 3.578 0.892 18.160 1.00 56.53 80 VAL A C 1
ATOM 683 O O . VAL A 1 80 ? 3.938 0.051 19.013 1.00 56.53 80 VAL A O 1
#

Organism: Listeria monocytogenes serotype 1/2a (strain EGD / Mackaness) (NCBI:txid1334565)

Foldseek 3Di:
DDDDPPPPPPPPPCPPQKDFLCRLQVLAPHHSVVCVVCVVVCVVQVVFWCVVVDDPPDTIIGRNVVSNVVRCVCPVVVPD

Nearest PDB structures (foldseek):
  8dgl-assembly1_B  TM=5.827E-01  e=3.225E+00  Mesorhizobium japonicum R7A
  1p4x-assembly1_A  TM=4.444E-01  e=4.485E+00  Staphylococcus aureus
  4lhf-assembly1_A  TM=5.195E-01  e=7.116E+00  Peduovirus P2

Solvent-accessible surface area (backbone atoms only — not comparable to full-atom values): 5030 Å² total; per-residue (Å²): 130,86,77,84,77,81,75,76,75,73,77,80,75,83,51,87,62,54,27,40,54,65,54,50,20,71,77,40,100,48,54,49,74,53,44,77,73,46,49,82,78,40,70,74,54,44,80,38,28,44,68,82,82,58,57,98,85,59,78,61,42,27,37,39,67,59,47,50,55,48,48,43,37,52,70,71,68,55,61,126

Sequence (80 aa):
MPRPRKVKSAKMQFLHGVWTLDEFAAASPRSISWWQKNIYNYPEVANFSNWNDKSYHEQWAFDAVKANDWLIKKFVYKQV